Protein AF-A0A847HZP0-F1 (afdb_monomer_lite)

Radius of gyration: 16.85 Å; chains: 1; bounding box: 36×23×52 Å

Secondary structure (DSSP, 8-state):
-EEEEEEEEEE-SSSSPEEEEEEEEEEEEEEEETTEEEEEEEEEEE-SS-EEEEEEEEEEEEETTTTEEEEEEEEEETT-PPTT-SSSPPP-TTS-EEEEEEEEEE--

pLDDT: mean 79.36, std 13.96, range [50.81, 96.0]

Foldseek 3Di:
DDKDKDWDWDDDPDDDDIWIKIKIKDKDKDDPDQFKIKMWMWMWIDGPVDIKIKTKTWMWGADDNNQKIKIKMKIKICQFDPPPPVPPGDHDHRHIDIDIDIDIDGND

Structure (mmCIF, N/CA/C/O backbone):
data_AF-A0A847HZP0-F1
#
_entry.id   AF-A0A847HZP0-F1
#
loop_
_atom_site.group_PDB
_atom_site.id
_atom_site.type_symbol
_atom_site.label_atom_id
_atom_site.label_alt_id
_atom_site.label_comp_id
_atom_site.label_asym_id
_atom_site.label_entity_id
_atom_site.label_seq_id
_atom_site.pdbx_PDB_ins_code
_atom_site.Cartn_x
_atom_site.Cartn_y
_atom_site.Cartn_z
_atom_site.occupancy
_atom_site.B_iso_or_equiv
_atom_site.auth_seq_id
_atom_site.auth_comp_id
_atom_site.auth_asym_id
_atom_site.auth_atom_id
_atom_site.pdbx_PDB_model_num
ATOM 1 N N . MET A 1 1 ? -9.426 -10.844 0.190 1.00 78.56 1 MET A N 1
ATOM 2 C CA . MET A 1 1 ? -8.520 -11.092 -0.955 1.00 78.56 1 MET A CA 1
ATOM 3 C C . MET A 1 1 ? -9.199 -10.594 -2.211 1.00 78.56 1 MET A C 1
ATOM 5 O O . MET A 1 1 ? -10.381 -10.875 -2.375 1.00 78.56 1 MET A O 1
ATOM 9 N N . TYR A 1 2 ? -8.480 -9.868 -3.061 1.00 85.62 2 TYR A N 1
ATOM 10 C CA . TYR A 1 2 ? -8.966 -9.490 -4.383 1.00 85.62 2 TYR A CA 1
ATOM 11 C C . TYR A 1 2 ? -7.820 -9.489 -5.398 1.00 85.62 2 TYR A C 1
ATOM 13 O O . TYR A 1 2 ? -6.649 -9.370 -5.034 1.00 85.62 2 TYR A O 1
ATOM 21 N N . PHE A 1 3 ? -8.186 -9.627 -6.667 1.00 77.06 3 PHE A N 1
ATOM 22 C CA . PHE A 1 3 ? -7.288 -9.514 -7.808 1.00 77.06 3 PHE A CA 1
ATOM 23 C C . PHE A 1 3 ? -7.882 -8.501 -8.775 1.00 77.06 3 PHE A C 1
ATOM 25 O O . PHE A 1 3 ? -9.103 -8.454 -8.940 1.00 77.06 3 PHE A O 1
ATOM 32 N N . ALA A 1 4 ? -7.032 -7.696 -9.396 1.00 76.00 4 ALA A N 1
ATOM 33 C CA . ALA A 1 4 ? -7.436 -6.773 -10.440 1.00 76.00 4 ALA A CA 1
ATOM 34 C C . ALA A 1 4 ? -6.465 -6.858 -11.618 1.00 76.00 4 ALA A C 1
ATOM 36 O O . ALA A 1 4 ? -5.267 -7.079 -11.446 1.00 76.00 4 ALA A O 1
ATOM 37 N N . LEU A 1 5 ? -7.015 -6.696 -12.816 1.00 74.25 5 LEU A N 1
ATOM 38 C CA . LEU A 1 5 ? -6.278 -6.584 -14.066 1.00 74.25 5 LEU A CA 1
ATOM 39 C C . LEU A 1 5 ? -6.554 -5.193 -14.627 1.00 74.25 5 LEU A C 1
ATOM 41 O O . LEU A 1 5 ? -7.699 -4.737 -14.607 1.00 74.25 5 LEU A O 1
ATOM 45 N N . LEU A 1 6 ? -5.513 -4.533 -15.110 1.00 75.94 6 LEU A N 1
ATOM 46 C CA . LEU A 1 6 ? -5.589 -3.235 -15.761 1.00 75.94 6 LEU A CA 1
ATOM 47 C C . LEU A 1 6 ? -4.951 -3.357 -17.145 1.00 75.94 6 LEU A C 1
ATOM 49 O O . LEU A 1 6 ? -3.916 -3.995 -17.293 1.00 75.94 6 LEU A O 1
ATOM 53 N N . GLY A 1 7 ? -5.563 -2.750 -18.154 1.00 68.75 7 GLY A N 1
ATOM 54 C CA . GLY A 1 7 ? -4.976 -2.612 -19.482 1.00 68.75 7 GLY A CA 1
ATOM 55 C C . GLY A 1 7 ? -5.128 -1.173 -19.939 1.00 68.75 7 GLY A C 1
ATOM 56 O O . GLY A 1 7 ? -6.214 -0.604 -19.804 1.00 68.75 7 GLY A O 1
ATOM 57 N N . LEU A 1 8 ? -4.051 -0.589 -20.454 1.00 64.88 8 LEU A N 1
ATOM 58 C CA . LEU A 1 8 ? -4.042 0.742 -21.034 1.00 64.88 8 LEU A CA 1
ATOM 59 C C . LEU A 1 8 ? -3.524 0.636 -22.468 1.00 64.88 8 LEU A C 1
ATOM 61 O O . LEU A 1 8 ? -2.402 0.207 -22.710 1.00 64.88 8 LEU A O 1
ATOM 65 N N . SER A 1 9 ? -4.360 1.038 -23.420 1.00 63.00 9 SER A N 1
ATOM 66 C CA . SER A 1 9 ? -3.935 1.240 -24.801 1.00 63.00 9 SER A CA 1
ATOM 67 C C . SER A 1 9 ? -3.721 2.732 -25.000 1.00 63.00 9 SER A C 1
ATOM 69 O O . SER A 1 9 ? -4.633 3.516 -24.723 1.00 63.00 9 SER A O 1
ATOM 71 N N . SER A 1 10 ? -2.543 3.128 -25.472 1.00 63.06 10 SER A N 1
ATOM 72 C CA . SER A 1 10 ? -2.268 4.508 -25.869 1.00 63.06 10 SER A CA 1
ATOM 73 C C . SER A 1 10 ? -1.776 4.554 -27.313 1.00 63.06 10 SER A C 1
ATOM 75 O O . SER A 1 10 ? -0.982 3.718 -27.746 1.00 63.06 10 SER A O 1
ATOM 77 N N . ASP A 1 11 ? -2.288 5.521 -28.072 1.00 62.19 11 ASP A N 1
ATOM 78 C CA . ASP A 1 11 ? -1.874 5.744 -29.454 1.00 62.19 11 ASP A CA 1
ATOM 79 C C . ASP A 1 11 ? -0.755 6.791 -29.475 1.00 62.19 11 ASP A C 1
ATOM 81 O O . ASP A 1 11 ? -0.941 7.934 -29.044 1.00 62.19 11 ASP A O 1
ATOM 85 N N . GLY A 1 12 ? 0.417 6.409 -29.986 1.00 53.09 12 GLY A N 1
ATOM 86 C CA . GLY A 1 12 ? 1.540 7.322 -30.170 1.00 53.09 12 GLY A CA 1
ATOM 87 C C . GLY A 1 12 ? 1.263 8.332 -31.287 1.00 53.09 12 GLY A C 1
ATOM 88 O O . GLY A 1 12 ? 0.928 7.964 -32.417 1.00 53.09 12 GLY A O 1
ATOM 89 N N . ALA A 1 13 ? 1.425 9.627 -31.002 1.00 53.88 13 ALA A N 1
ATOM 90 C CA . ALA A 1 13 ? 1.301 10.689 -31.998 1.00 53.88 13 ALA A CA 1
ATOM 91 C C . ALA A 1 13 ? 2.477 10.655 -32.995 1.00 53.88 13 ALA A C 1
ATOM 93 O O . ALA A 1 13 ? 3.460 11.377 -32.853 1.00 53.88 13 ALA A O 1
ATOM 94 N N . GLY A 1 14 ? 2.348 9.823 -34.031 1.00 57.78 14 GLY A N 1
ATOM 95 C CA . GLY A 1 14 ? 3.253 9.768 -35.179 1.00 57.78 14 GLY A CA 1
ATOM 96 C C . GLY A 1 14 ? 3.936 8.411 -35.339 1.00 57.78 14 GLY A C 1
ATOM 97 O O . GLY A 1 14 ? 4.764 8.027 -34.526 1.00 57.78 14 GLY A O 1
ATOM 98 N N . SER A 1 15 ? 3.632 7.737 -36.454 1.00 53.72 15 SER A N 1
ATOM 99 C CA . SER A 1 15 ? 4.135 6.415 -36.873 1.00 53.72 15 SER A CA 1
ATOM 100 C C . SER A 1 15 ? 3.465 5.182 -36.242 1.00 53.72 15 SER A C 1
ATOM 102 O O . SER A 1 15 ? 4.149 4.296 -35.753 1.00 53.72 15 SER A O 1
ATOM 104 N N . G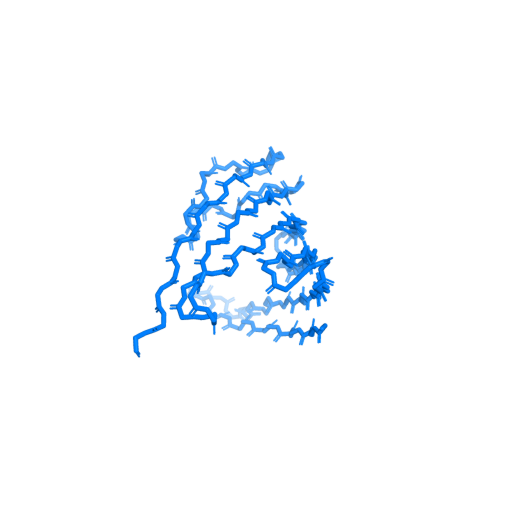LY A 1 16 ? 2.135 5.072 -36.352 1.00 51.94 16 GLY A N 1
ATOM 105 C CA . GLY A 1 16 ? 1.424 3.797 -36.589 1.00 51.94 16 GLY A CA 1
ATOM 106 C C . GLY A 1 16 ? 1.576 2.635 -35.592 1.00 51.94 16 GLY A C 1
ATOM 107 O O . GLY A 1 16 ? 1.111 1.543 -35.909 1.00 51.94 16 GLY A O 1
ATOM 108 N N . GLY A 1 17 ? 2.209 2.836 -34.438 1.00 55.59 17 GLY A N 1
ATOM 109 C CA . GLY A 1 17 ? 2.297 1.863 -33.352 1.00 55.59 17 GLY A CA 1
ATOM 110 C C . GLY A 1 17 ? 1.224 2.134 -32.302 1.00 55.59 17 GLY A C 1
ATOM 111 O O . GLY A 1 17 ? 1.078 3.270 -31.850 1.00 55.59 17 GLY A O 1
ATOM 112 N N . SER A 1 18 ? 0.456 1.105 -31.949 1.00 57.91 18 SER A N 1
ATOM 113 C CA . SER A 1 18 ? -0.415 1.108 -30.771 1.00 57.91 18 SER A CA 1
ATOM 114 C C . SER A 1 18 ? 0.361 0.517 -29.598 1.00 57.91 18 SER A C 1
ATOM 116 O O . SER A 1 18 ? 0.755 -0.650 -29.673 1.00 57.91 18 SER A O 1
ATOM 118 N N . ASN A 1 19 ? 0.537 1.278 -28.521 1.00 59.47 19 ASN A N 1
ATOM 119 C CA . ASN A 1 19 ? 1.229 0.797 -27.330 1.00 59.47 19 ASN A CA 1
ATOM 120 C C . ASN A 1 19 ? 0.189 0.179 -26.394 1.00 59.47 19 ASN A C 1
ATOM 122 O O . ASN A 1 19 ? -0.785 0.838 -26.018 1.00 59.47 19 ASN A O 1
ATOM 126 N N . THR A 1 20 ? 0.362 -1.102 -26.065 1.00 67.31 20 THR A N 1
ATOM 127 C CA . THR A 1 20 ? -0.530 -1.830 -25.153 1.00 67.31 20 THR A CA 1
ATOM 128 C C . THR A 1 20 ? 0.236 -2.196 -23.895 1.00 67.31 20 THR A C 1
ATOM 130 O O . THR A 1 20 ? 0.970 -3.181 -23.886 1.00 67.31 20 THR A O 1
ATOM 133 N N . ASP A 1 21 ? 0.009 -1.436 -22.831 1.00 72.75 21 ASP A N 1
ATOM 134 C CA . ASP A 1 21 ? 0.518 -1.759 -21.505 1.00 72.75 21 ASP A CA 1
ATOM 135 C C . ASP A 1 21 ? -0.550 -2.550 -20.751 1.00 72.75 21 ASP A C 1
ATOM 137 O O . ASP A 1 21 ? -1.746 -2.227 -20.781 1.00 72.75 21 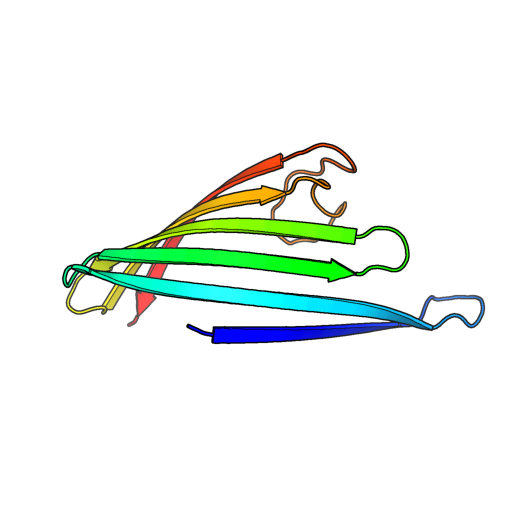ASP A O 1
ATOM 141 N N . TRP A 1 22 ? -0.141 -3.596 -20.044 1.00 77.50 22 TRP A N 1
ATOM 142 C CA . TRP A 1 22 ? -1.047 -4.358 -19.192 1.00 77.50 22 TRP A CA 1
ATOM 143 C C . TRP A 1 22 ? -0.420 -4.598 -17.831 1.00 77.50 22 TRP A C 1
ATOM 145 O O . TRP A 1 22 ? 0.790 -4.721 -17.675 1.00 77.50 22 TRP A O 1
ATOM 155 N N . GLY A 1 23 ? -1.268 -4.658 -16.816 1.00 81.75 23 GLY A N 1
ATOM 156 C CA . GLY A 1 23 ? -0.855 -4.872 -15.448 1.00 81.75 23 GLY A CA 1
ATOM 157 C C . GLY A 1 23 ? -1.813 -5.779 -14.705 1.00 81.75 23 GLY A C 1
ATOM 158 O O . GLY A 1 23 ? -3.008 -5.868 -14.992 1.00 81.75 23 GLY A O 1
ATOM 159 N N . ALA A 1 24 ? -1.269 -6.463 -13.716 1.00 83.62 24 ALA A N 1
ATOM 160 C CA . ALA A 1 24 ? -2.007 -7.293 -12.794 1.00 83.62 24 ALA A CA 1
ATOM 161 C C . ALA A 1 24 ? -1.619 -6.910 -11.375 1.00 83.62 24 ALA A C 1
ATOM 163 O O . ALA A 1 24 ? -0.454 -6.651 -11.084 1.00 83.62 24 ALA A O 1
ATOM 164 N N . LEU A 1 25 ? -2.590 -6.917 -10.470 1.00 90.19 25 LEU A N 1
ATOM 165 C CA . LEU A 1 25 ? -2.315 -6.801 -9.051 1.00 90.19 25 LEU A CA 1
ATOM 166 C C . LEU A 1 25 ? -3.126 -7.819 -8.262 1.00 90.19 25 LEU A C 1
ATOM 168 O O . LEU A 1 25 ? -4.299 -8.083 -8.536 1.00 90.19 25 LEU A O 1
ATOM 172 N N . GLY A 1 26 ? -2.480 -8.389 -7.258 1.00 90.62 26 GLY A N 1
ATOM 173 C CA . GLY A 1 26 ? -3.100 -9.250 -6.267 1.00 90.62 26 GLY A CA 1
ATOM 174 C C . GLY A 1 26 ? -2.926 -8.641 -4.891 1.00 90.62 26 GLY A C 1
ATOM 175 O O . GLY A 1 26 ? -1.833 -8.197 -4.543 1.00 90.62 26 GLY A O 1
ATOM 176 N N . GLN A 1 27 ? -3.992 -8.637 -4.096 1.00 92.50 27 GLN A N 1
ATOM 177 C CA . GLN A 1 27 ? -3.934 -8.203 -2.707 1.00 92.50 27 GLN A CA 1
ATOM 178 C C . GLN A 1 27 ? -4.611 -9.214 -1.785 1.00 92.50 27 GLN A C 1
ATOM 180 O O . GLN A 1 27 ? -5.759 -9.638 -1.978 1.00 92.50 27 GLN A O 1
ATOM 185 N N . VAL A 1 28 ? -3.910 -9.535 -0.705 1.00 93.62 28 VAL A N 1
ATOM 186 C CA . VAL A 1 28 ? -4.432 -10.311 0.414 1.00 93.62 28 VAL A CA 1
ATOM 187 C C . VAL A 1 28 ? -4.427 -9.415 1.643 1.00 93.62 28 VAL A C 1
ATOM 189 O O . VAL A 1 28 ? -3.483 -8.668 1.876 1.00 93.62 28 VAL A O 1
ATOM 192 N N . ALA A 1 29 ? -5.508 -9.469 2.409 1.00 92.75 29 ALA A N 1
ATOM 193 C CA . ALA A 1 29 ? -5.650 -8.748 3.661 1.00 92.75 29 ALA A CA 1
ATOM 194 C C . ALA A 1 29 ? -6.334 -9.662 4.672 1.00 92.75 29 ALA A C 1
ATOM 196 O O . ALA A 1 29 ? -7.181 -10.479 4.289 1.00 92.75 29 ALA A O 1
ATOM 197 N N . GLN A 1 30 ? -5.944 -9.535 5.933 1.00 93.56 30 GLN A N 1
ATOM 198 C CA . GLN A 1 30 ? -6.472 -10.325 7.031 1.00 93.56 30 GLN A CA 1
ATOM 199 C C . GLN A 1 30 ? -6.621 -9.457 8.279 1.00 93.56 30 GLN A C 1
ATOM 201 O O . GLN A 1 30 ? -5.676 -8.791 8.705 1.00 93.56 30 GLN A O 1
ATOM 206 N N . MET A 1 31 ? -7.798 -9.526 8.899 1.00 94.44 31 MET A N 1
ATOM 207 C CA . MET A 1 31 ? -8.028 -8.971 10.231 1.00 94.44 31 MET A CA 1
ATOM 208 C C . MET A 1 31 ? -7.265 -9.809 11.260 1.00 94.44 31 MET A C 1
ATOM 210 O O . MET A 1 31 ? -7.490 -11.014 11.382 1.00 94.44 31 MET A O 1
ATOM 214 N N . VAL A 1 32 ? -6.348 -9.174 11.988 1.00 93.44 32 VAL A N 1
ATOM 215 C CA . VAL A 1 32 ? -5.623 -9.793 13.113 1.00 93.44 32 VAL A CA 1
ATOM 216 C C . VAL A 1 32 ? -6.273 -9.457 14.457 1.00 93.44 32 VAL A C 1
ATOM 218 O O . VAL A 1 32 ? -6.037 -10.134 15.453 1.00 93.44 32 VAL A O 1
ATOM 221 N N . SER A 1 33 ? -7.107 -8.418 14.486 1.00 91.06 33 SER A N 1
ATOM 222 C CA . SER A 1 33 ? -7.943 -8.001 15.611 1.00 91.06 33 SER A CA 1
ATOM 223 C C . SER A 1 33 ? -9.125 -7.186 15.073 1.00 91.06 33 SER A C 1
ATOM 225 O O . SER A 1 33 ? -9.098 -6.774 13.916 1.00 91.06 33 SER A O 1
ATOM 227 N N . ASP A 1 34 ? -10.114 -6.866 15.909 1.00 88.62 34 ASP A N 1
ATOM 228 C CA . ASP A 1 34 ? -11.286 -6.056 15.525 1.00 88.62 34 ASP A CA 1
ATOM 229 C C . ASP A 1 34 ? -10.919 -4.650 15.022 1.00 88.62 34 ASP A C 1
ATOM 231 O O . ASP A 1 34 ? -11.714 -3.989 14.365 1.00 88.62 34 ASP A O 1
ATOM 235 N N . LYS A 1 35 ? -9.708 -4.179 15.344 1.00 92.56 35 LYS A N 1
ATOM 236 C CA . LYS A 1 35 ? -9.212 -2.851 14.959 1.00 92.56 35 LYS A CA 1
ATOM 237 C C . LYS A 1 35 ? -8.060 -2.883 13.967 1.00 92.56 35 LYS A C 1
ATOM 239 O O . LYS A 1 35 ? -7.725 -1.834 13.433 1.00 92.56 35 LYS A O 1
ATOM 244 N N . TRP A 1 36 ? -7.426 -4.033 13.755 1.00 93.88 36 TRP A N 1
ATOM 245 C CA . TRP A 1 36 ? -6.182 -4.131 12.993 1.00 93.88 36 TRP A CA 1
ATOM 246 C C . TRP A 1 36 ? -6.326 -5.127 11.850 1.00 93.88 36 TRP A C 1
ATOM 248 O O . TRP A 1 36 ? -6.615 -6.304 12.070 1.00 93.88 36 TRP A O 1
ATOM 258 N N . GLU A 1 37 ? -6.025 -4.666 10.645 1.00 94.81 37 GLU A N 1
ATOM 259 C CA . GLU A 1 37 ? -5.911 -5.482 9.442 1.00 94.81 37 GLU A CA 1
ATOM 260 C C . GLU A 1 37 ? -4.498 -5.362 8.894 1.00 94.81 37 GLU A C 1
ATOM 262 O O . GLU A 1 37 ? -3.969 -4.261 8.771 1.00 94.81 37 GLU A O 1
ATOM 267 N N . VAL A 1 38 ? -3.890 -6.486 8.548 1.00 96.00 38 VAL A N 1
ATOM 268 C CA . VAL A 1 38 ? -2.622 -6.512 7.815 1.00 96.00 38 VAL A CA 1
ATOM 269 C C . VAL A 1 38 ? -2.915 -6.820 6.356 1.00 96.00 38 VAL A C 1
ATOM 271 O O . VAL A 1 38 ? -3.817 -7.609 6.063 1.00 96.00 38 VAL A O 1
ATOM 274 N N . PHE A 1 39 ? -2.170 -6.221 5.434 1.00 95.88 39 PHE A N 1
ATOM 275 C CA . PHE A 1 39 ? -2.318 -6.502 4.013 1.00 95.88 39 PHE A CA 1
ATOM 276 C C . PHE A 1 39 ? -0.979 -6.556 3.289 1.00 95.88 39 PHE A C 1
ATOM 278 O O . PHE A 1 39 ? -0.017 -5.885 3.654 1.00 95.88 39 PHE A O 1
ATOM 285 N N . GLY A 1 40 ? -0.953 -7.357 2.231 1.00 95.06 40 GLY A N 1
ATOM 286 C CA . GLY A 1 40 ? 0.126 -7.406 1.260 1.00 95.06 40 GLY A CA 1
ATOM 287 C C . GLY A 1 40 ? -0.451 -7.298 -0.144 1.00 95.06 40 GLY A C 1
ATOM 288 O O . GLY A 1 40 ? -1.481 -7.911 -0.442 1.00 95.06 40 GLY A O 1
ATOM 289 N N . ARG A 1 41 ? 0.203 -6.516 -0.999 1.00 93.88 41 ARG A N 1
ATOM 290 C CA . ARG A 1 41 ? -0.133 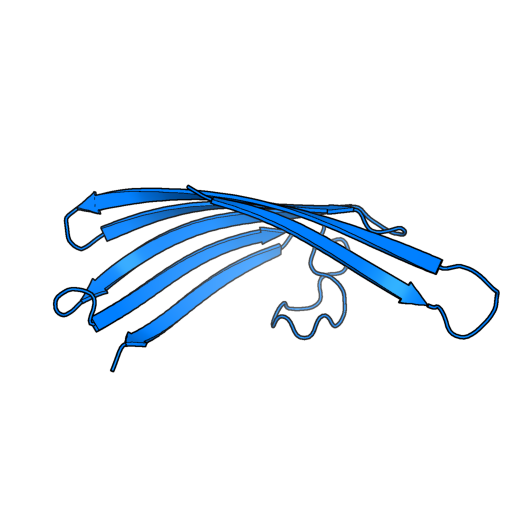-6.356 -2.413 1.00 93.88 41 ARG A CA 1
ATOM 291 C C . ARG A 1 41 ? 1.109 -6.600 -3.256 1.00 93.88 41 ARG A C 1
ATOM 293 O O . ARG A 1 41 ? 2.194 -6.152 -2.904 1.00 93.88 41 ARG A O 1
ATOM 300 N N . VAL A 1 42 ? 0.932 -7.297 -4.367 1.00 90.88 42 VAL A N 1
ATOM 301 C CA . VAL A 1 42 ? 1.939 -7.405 -5.421 1.00 90.88 42 VAL A CA 1
ATOM 302 C C . VAL A 1 42 ? 1.298 -6.914 -6.705 1.00 90.88 42 VAL A C 1
ATOM 304 O O . VAL A 1 42 ? 0.210 -7.369 -7.062 1.00 90.88 42 VAL A O 1
ATOM 307 N N . GLY A 1 43 ? 1.951 -5.961 -7.351 1.00 89.94 43 GLY A N 1
ATOM 308 C CA . GLY A 1 43 ? 1.610 -5.436 -8.660 1.00 89.94 43 GLY A CA 1
ATOM 309 C C . GLY A 1 43 ? 2.706 -5.773 -9.660 1.00 89.94 43 GLY A C 1
ATOM 310 O O . GLY A 1 43 ? 3.889 -5.783 -9.324 1.00 89.94 43 GLY A O 1
ATOM 311 N N . TYR A 1 44 ? 2.296 -6.050 -10.885 1.00 85.38 44 TYR A N 1
ATOM 312 C CA . TYR A 1 44 ? 3.168 -6.195 -12.035 1.00 85.38 44 TYR A CA 1
ATOM 313 C C . TYR A 1 44 ? 2.568 -5.405 -13.187 1.00 85.38 44 TYR A C 1
ATOM 315 O O . TYR A 1 44 ? 1.367 -5.513 -13.443 1.00 85.38 44 TYR A O 1
ATOM 323 N N . ILE A 1 45 ? 3.390 -4.616 -13.862 1.00 81.94 45 ILE A N 1
ATOM 324 C CA . ILE A 1 45 ? 3.039 -3.901 -15.082 1.00 81.94 45 ILE A CA 1
ATOM 325 C C . ILE A 1 45 ? 4.060 -4.312 -16.137 1.00 81.94 45 ILE A C 1
ATOM 327 O O . ILE A 1 45 ? 5.258 -4.131 -15.940 1.00 81.94 45 ILE A O 1
ATOM 331 N N . ASN A 1 46 ? 3.576 -4.872 -17.238 1.00 77.81 46 ASN A N 1
ATOM 332 C CA . ASN A 1 46 ? 4.358 -5.111 -18.439 1.00 77.81 46 ASN A CA 1
ATOM 333 C C . ASN A 1 46 ? 4.146 -3.911 -19.363 1.00 77.81 46 ASN A C 1
ATOM 335 O O . ASN A 1 46 ? 3.048 -3.729 -19.902 1.00 77.81 46 ASN A O 1
ATOM 339 N N . GLY A 1 47 ? 5.175 -3.074 -19.473 1.00 68.56 47 GLY A N 1
ATOM 340 C CA . GLY A 1 47 ? 5.246 -2.005 -20.461 1.00 68.56 47 GLY A CA 1
ATOM 341 C C . GLY A 1 47 ? 6.128 -2.412 -21.639 1.00 68.56 47 GLY A C 1
ATOM 342 O O . GLY A 1 47 ? 6.966 -3.302 -21.516 1.00 68.56 47 GLY A O 1
ATOM 343 N N . GLU A 1 48 ? 5.972 -1.748 -22.785 1.00 61.00 48 GLU A N 1
ATOM 344 C CA . GLU A 1 48 ? 6.820 -2.013 -23.964 1.00 61.00 48 GLU A CA 1
ATOM 345 C C . GLU A 1 48 ? 8.318 -1.768 -23.716 1.00 61.00 48 GLU A C 1
ATOM 347 O O . GLU A 1 48 ? 9.160 -2.434 -24.319 1.00 61.00 48 GLU A O 1
ATOM 352 N N . SER A 1 49 ? 8.645 -0.802 -22.853 1.00 59.91 49 SER A N 1
ATOM 353 C CA . SER A 1 49 ? 10.029 -0.392 -22.595 1.00 59.91 49 SER A CA 1
ATOM 354 C C . SER A 1 49 ? 10.653 -1.110 -21.402 1.00 59.91 49 SER A C 1
ATOM 356 O O . SER A 1 49 ? 11.831 -1.435 -21.477 1.00 59.91 49 SER A O 1
ATOM 358 N N . ASP A 1 50 ? 9.886 -1.358 -20.334 1.00 67.69 50 ASP A N 1
ATOM 359 C CA . ASP A 1 50 ? 10.366 -2.011 -19.114 1.00 67.69 50 ASP A CA 1
ATOM 360 C C . ASP A 1 50 ? 9.223 -2.650 -18.308 1.00 67.69 50 ASP A C 1
ATOM 362 O O . ASP A 1 50 ? 8.087 -2.164 -18.277 1.00 67.69 50 ASP A O 1
ATOM 366 N N . ASP A 1 51 ? 9.570 -3.729 -17.607 1.00 78.00 51 ASP A N 1
ATOM 367 C CA . ASP A 1 51 ? 8.717 -4.395 -16.628 1.00 78.00 51 ASP A CA 1
ATOM 368 C C . ASP A 1 51 ? 8.839 -3.723 -15.259 1.00 78.00 51 ASP A C 1
ATOM 370 O O . ASP A 1 51 ? 9.942 -3.500 -14.752 1.00 78.00 51 ASP A O 1
ATOM 374 N N . LEU A 1 52 ? 7.701 -3.475 -14.616 1.00 80.00 52 LEU A N 1
ATOM 375 C CA . LEU A 1 52 ? 7.636 -2.780 -13.338 1.00 80.00 52 LEU A CA 1
ATOM 376 C C . LEU A 1 52 ? 6.954 -3.656 -12.289 1.00 80.00 52 LEU A C 1
ATOM 378 O O . LEU A 1 52 ? 5.770 -3.985 -12.389 1.00 80.00 52 LEU A O 1
ATOM 382 N N . TRP A 1 53 ? 7.717 -4.031 -11.264 1.00 85.75 53 TRP A N 1
ATOM 383 C CA . TRP A 1 53 ? 7.202 -4.738 -10.098 1.00 85.75 53 TRP A CA 1
ATOM 384 C C . TRP A 1 53 ? 6.935 -3.763 -8.955 1.00 85.75 53 TRP A C 1
ATOM 386 O O . TRP A 1 53 ? 7.748 -2.892 -8.659 1.00 85.75 53 TRP A O 1
ATOM 396 N N . GLU A 1 54 ? 5.809 -3.948 -8.274 1.00 87.62 54 GLU A N 1
ATOM 397 C CA . GLU A 1 54 ? 5.463 -3.225 -7.054 1.00 87.62 54 GLU A CA 1
ATOM 398 C C . GLU A 1 54 ? 5.167 -4.239 -5.949 1.00 87.62 54 GLU A C 1
ATOM 400 O O . GLU A 1 54 ? 4.294 -5.097 -6.089 1.00 87.62 54 GLU A O 1
ATOM 405 N N . LEU A 1 55 ? 5.870 -4.138 -4.825 1.00 91.81 55 LEU A N 1
ATOM 406 C CA . LEU A 1 55 ? 5.553 -4.897 -3.621 1.00 91.81 55 LEU A CA 1
ATOM 407 C C . LEU A 1 55 ? 5.088 -3.934 -2.542 1.00 91.81 55 LEU A C 1
ATOM 409 O O . LEU A 1 55 ? 5.762 -2.960 -2.240 1.00 91.81 55 LEU A O 1
ATOM 413 N N . THR A 1 56 ? 3.947 -4.206 -1.925 1.00 94.19 56 THR A N 1
ATOM 414 C CA . THR A 1 56 ? 3.420 -3.396 -0.827 1.00 94.19 56 THR A CA 1
ATOM 415 C C . THR A 1 56 ? 3.093 -4.279 0.358 1.00 94.19 56 THR A C 1
ATOM 417 O O . THR A 1 56 ? 2.466 -5.329 0.216 1.00 94.19 56 THR A O 1
ATOM 420 N N . THR A 1 57 ? 3.458 -3.820 1.544 1.00 95.62 57 THR A N 1
ATOM 421 C CA . THR A 1 57 ? 2.998 -4.393 2.807 1.00 95.62 57 THR A CA 1
ATOM 422 C C . THR A 1 57 ? 2.534 -3.273 3.718 1.00 95.62 57 THR A C 1
ATOM 424 O O . THR A 1 57 ? 3.124 -2.193 3.730 1.00 95.62 57 THR A O 1
ATOM 427 N N . GLY A 1 58 ? 1.464 -3.498 4.467 1.00 95.38 58 GLY A N 1
ATOM 428 C CA . GLY A 1 58 ? 0.897 -2.446 5.289 1.00 95.38 58 GLY A CA 1
ATOM 429 C C . GLY A 1 58 ? -0.118 -2.927 6.303 1.00 95.38 58 GLY A C 1
ATOM 430 O O . GLY A 1 58 ? -0.463 -4.108 6.395 1.00 95.38 58 GLY A O 1
ATOM 431 N N . VAL A 1 59 ? -0.589 -1.963 7.083 1.00 95.56 59 VAL A N 1
ATOM 432 C CA . VAL A 1 59 ? -1.581 -2.153 8.132 1.00 95.56 59 VAL A CA 1
ATOM 433 C C . VAL A 1 59 ? -2.682 -1.110 8.016 1.00 95.56 59 VAL A C 1
ATOM 435 O O . VAL A 1 59 ? -2.426 0.059 7.724 1.00 95.56 59 VAL A O 1
ATOM 438 N N . ASN A 1 60 ? -3.912 -1.532 8.286 1.00 94.62 60 ASN A N 1
ATOM 439 C CA . ASN A 1 60 ? -5.053 -0.654 8.481 1.00 94.62 60 ASN A CA 1
ATOM 440 C C . ASN A 1 60 ? -5.476 -0.710 9.949 1.00 94.62 60 ASN A C 1
ATOM 442 O O . ASN A 1 60 ? -5.653 -1.789 10.518 1.00 94.62 60 ASN A O 1
ATOM 446 N N . TYR A 1 61 ? -5.655 0.463 10.544 1.00 92.75 61 TYR A N 1
ATOM 447 C CA . TYR A 1 61 ? -6.210 0.647 11.872 1.00 92.75 61 TYR A CA 1
ATOM 448 C C . TYR A 1 61 ? -7.585 1.304 11.773 1.00 92.75 61 TYR A C 1
ATOM 450 O O . TYR A 1 61 ? -7.716 2.426 11.274 1.00 92.75 61 TYR A O 1
ATOM 458 N N . TYR A 1 62 ? -8.607 0.605 12.255 1.00 91.88 62 TYR A N 1
ATOM 459 C CA . TYR A 1 62 ? -9.995 1.050 12.229 1.00 91.88 62 TYR A CA 1
ATOM 460 C C . TYR A 1 62 ? -10.371 1.721 13.553 1.00 91.88 62 TYR A C 1
ATOM 462 O O . TYR A 1 62 ? -10.165 1.179 14.643 1.00 91.88 62 TYR A O 1
ATOM 470 N N . LEU A 1 63 ? -10.945 2.918 13.455 1.00 87.88 63 LEU A N 1
ATOM 471 C CA . LEU A 1 63 ? -11.472 3.697 14.569 1.00 87.88 63 LEU A CA 1
ATOM 472 C C . LEU A 1 63 ? -12.993 3.847 14.433 1.00 87.88 63 LEU A C 1
ATOM 474 O O . LEU A 1 63 ? -13.524 3.862 13.324 1.00 87.88 63 LEU A O 1
ATOM 478 N N . PHE A 1 64 ? -13.670 4.007 15.576 1.00 84.38 64 PHE A N 1
ATOM 479 C CA . PHE A 1 64 ? -15.106 4.309 15.668 1.00 84.38 64 PHE A CA 1
ATOM 480 C C . PHE A 1 64 ? -15.987 3.369 14.830 1.00 84.38 64 PHE A C 1
ATOM 482 O O . PHE A 1 64 ? -16.662 3.822 13.914 1.00 84.38 64 PHE A O 1
ATOM 489 N N . ASP A 1 65 ? -15.948 2.063 15.110 1.00 78.75 65 ASP A N 1
ATOM 490 C CA . ASP A 1 65 ? -16.752 1.052 14.401 1.00 78.75 65 ASP A CA 1
ATOM 491 C C . ASP A 1 65 ? -16.585 1.068 12.871 1.00 78.75 65 ASP A C 1
ATOM 493 O O . ASP A 1 65 ? -17.519 0.769 12.135 1.00 78.75 65 ASP A O 1
ATOM 497 N N . HIS A 1 66 ? -15.366 1.350 12.397 1.00 79.00 66 HIS A N 1
ATOM 498 C CA . HIS A 1 66 ? -14.987 1.470 10.979 1.00 79.00 66 HIS A CA 1
ATOM 499 C C . HIS A 1 66 ? -15.392 2.789 10.295 1.00 79.00 66 HIS A C 1
ATOM 501 O O . HIS A 1 66 ? -15.203 2.923 9.086 1.00 79.00 66 HIS A O 1
ATOM 507 N N . ASN A 1 67 ? -15.846 3.797 11.047 1.00 85.81 67 ASN A N 1
ATOM 508 C CA . ASN A 1 67 ? -16.134 5.135 10.506 1.00 85.81 67 ASN A CA 1
ATOM 509 C C . ASN A 1 67 ? -14.866 5.953 10.207 1.00 85.81 67 AS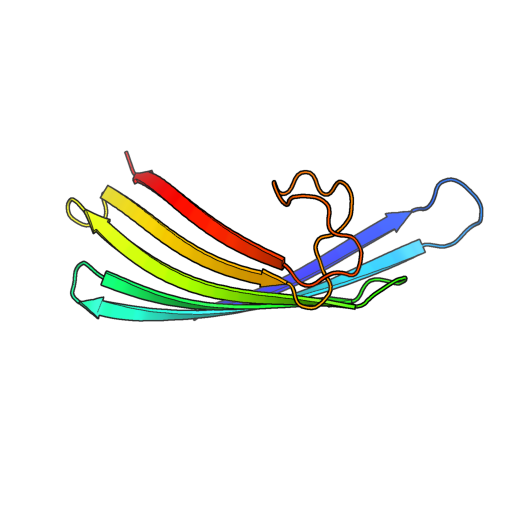N A C 1
ATOM 511 O O . ASN A 1 67 ? -14.905 6.957 9.498 1.00 85.81 67 ASN A O 1
ATOM 515 N N . ALA A 1 68 ? -13.713 5.538 10.728 1.00 87.81 68 ALA A N 1
ATOM 516 C CA . ALA A 1 68 ? -12.429 6.107 10.349 1.00 87.81 68 ALA A CA 1
ATOM 517 C C . ALA A 1 68 ? -11.378 5.010 10.186 1.00 87.81 68 ALA A C 1
ATOM 519 O O . ALA A 1 68 ? -11.380 4.006 10.900 1.00 87.81 68 ALA A O 1
ATOM 520 N N . LYS A 1 69 ? -10.463 5.213 9.241 1.00 91.69 69 LYS A N 1
ATOM 521 C CA . LYS A 1 69 ? -9.391 4.275 8.921 1.00 91.69 69 LYS A CA 1
ATOM 522 C C . LYS A 1 69 ? -8.074 5.019 8.763 1.00 91.69 69 LYS A C 1
ATOM 524 O O . LYS A 1 69 ? -7.983 5.973 7.993 1.00 91.69 69 LYS A O 1
ATOM 529 N N . LEU A 1 70 ? -7.054 4.555 9.471 1.00 93.00 70 LEU A N 1
ATOM 530 C CA . LEU A 1 70 ? -5.666 4.949 9.267 1.00 93.00 70 LEU A CA 1
ATOM 531 C C . LEU A 1 70 ? -4.945 3.801 8.560 1.00 93.00 70 LEU A C 1
ATOM 533 O O . LEU A 1 70 ? -4.944 2.681 9.056 1.00 93.00 70 LEU A O 1
ATOM 537 N N . THR A 1 71 ? -4.332 4.075 7.421 1.00 94.25 71 THR A N 1
ATOM 538 C CA . THR A 1 71 ? -3.545 3.116 6.650 1.00 94.25 71 THR A CA 1
ATOM 539 C C . THR A 1 71 ? -2.090 3.549 6.679 1.00 94.25 71 THR A C 1
ATOM 541 O O . THR A 1 71 ? -1.789 4.716 6.432 1.00 94.25 71 THR A O 1
ATOM 544 N N . MET A 1 72 ? -1.194 2.620 6.990 1.00 95.00 72 MET A N 1
ATOM 545 C CA . MET A 1 72 ? 0.247 2.810 6.870 1.00 95.00 72 MET A CA 1
ATOM 546 C C . MET A 1 72 ? 0.815 1.674 6.030 1.00 95.00 72 MET A C 1
ATOM 548 O O . MET A 1 72 ? 0.575 0.508 6.342 1.00 95.00 72 MET A O 1
ATOM 552 N N . ASP A 1 73 ? 1.574 2.006 4.994 1.00 94.56 73 ASP A N 1
ATOM 553 C CA . ASP A 1 73 ? 2.163 1.021 4.096 1.00 94.56 73 ASP A CA 1
ATOM 554 C C . ASP A 1 73 ? 3.573 1.393 3.644 1.00 94.56 73 ASP A C 1
ATOM 556 O O . ASP A 1 73 ? 3.971 2.560 3.615 1.00 94.56 73 ASP A O 1
ATOM 560 N N . LEU A 1 74 ? 4.337 0.345 3.349 1.00 92.88 74 LEU A N 1
ATOM 561 C CA . LEU A 1 74 ? 5.654 0.393 2.745 1.00 92.88 74 LEU A CA 1
ATOM 562 C C . LEU A 1 74 ? 5.545 -0.225 1.353 1.00 92.88 74 LEU A C 1
ATOM 564 O O . LEU A 1 74 ? 5.167 -1.393 1.218 1.00 92.88 74 LEU A O 1
ATOM 568 N N . VAL A 1 75 ? 5.905 0.554 0.341 1.00 90.88 75 VAL A N 1
ATOM 569 C CA . VAL A 1 75 ? 5.980 0.129 -1.054 1.00 90.88 75 VAL A CA 1
ATOM 570 C C . VAL A 1 75 ? 7.446 0.000 -1.448 1.00 90.88 75 VAL A C 1
ATOM 572 O O . VAL A 1 75 ? 8.245 0.889 -1.163 1.00 90.88 75 VAL A O 1
ATOM 575 N N . TYR A 1 76 ? 7.789 -1.103 -2.097 1.00 89.25 76 TYR A N 1
ATOM 576 C CA . TYR A 1 76 ? 9.085 -1.358 -2.701 1.00 89.25 76 TYR A CA 1
ATOM 577 C C . TYR A 1 76 ? 8.928 -1.474 -4.216 1.00 89.25 76 TYR A C 1
ATOM 579 O O . TYR A 1 76 ? 8.117 -2.270 -4.700 1.00 89.25 76 TYR A O 1
ATOM 587 N N . LEU A 1 77 ? 9.712 -0.679 -4.941 1.00 87.56 77 LEU A N 1
ATOM 588 C CA . LEU A 1 77 ? 9.774 -0.641 -6.396 1.00 87.56 77 LEU A CA 1
ATOM 589 C C . LEU A 1 77 ? 11.191 -1.051 -6.833 1.00 87.56 77 LEU A C 1
ATOM 591 O O . LEU A 1 77 ? 12.061 -0.189 -6.939 1.00 87.56 77 LEU A O 1
ATOM 595 N N . PRO A 1 78 ? 11.468 -2.350 -7.052 1.00 83.56 78 PRO A N 1
ATOM 596 C CA . PRO A 1 78 ? 12.799 -2.836 -7.435 1.00 83.56 78 PRO A CA 1
ATOM 597 C C . PRO A 1 78 ? 13.284 -2.318 -8.794 1.00 83.56 78 PRO A C 1
ATOM 599 O O . PRO A 1 78 ? 14.486 -2.271 -9.029 1.00 83.56 78 PRO A O 1
ATOM 602 N N . ASN A 1 79 ? 12.362 -1.951 -9.685 1.00 82.38 79 ASN A N 1
ATOM 603 C CA . ASN A 1 79 ? 12.662 -1.412 -11.014 1.00 82.38 79 ASN A CA 1
ATOM 604 C C . ASN A 1 79 ? 12.626 0.131 -11.052 1.00 82.38 79 ASN A C 1
ATOM 606 O O . ASN A 1 79 ? 12.763 0.717 -12.123 1.00 82.38 79 ASN A O 1
ATOM 610 N N . GLY A 1 80 ? 12.432 0.778 -9.898 1.00 74.38 80 GLY A N 1
ATOM 611 C CA . GLY A 1 80 ? 12.224 2.220 -9.783 1.00 74.38 80 GLY A CA 1
ATOM 612 C C . GLY A 1 80 ? 10.799 2.662 -10.094 1.00 74.38 80 GLY A C 1
ATOM 613 O O . GLY A 1 80 ? 9.926 1.857 -10.423 1.00 74.38 80 GLY A O 1
ATOM 614 N N . SER A 1 81 ? 10.535 3.956 -9.921 1.00 68.19 81 SER A N 1
ATOM 615 C CA . SER A 1 81 ? 9.242 4.547 -10.271 1.00 68.19 81 SER A CA 1
ATOM 616 C C . SER A 1 81 ? 9.228 5.039 -11.723 1.00 68.19 81 SER A C 1
ATOM 618 O O . SER A 1 81 ? 10.262 5.472 -12.236 1.00 68.19 81 SER A O 1
ATOM 620 N N . PRO A 1 82 ? 8.068 5.003 -12.409 1.00 61.56 82 PRO A N 1
ATOM 621 C CA . PRO A 1 82 ? 7.959 5.613 -13.724 1.00 61.56 82 PRO A CA 1
ATOM 622 C C . PRO A 1 82 ? 8.188 7.123 -13.610 1.00 61.56 82 PRO A C 1
ATOM 624 O O . PRO 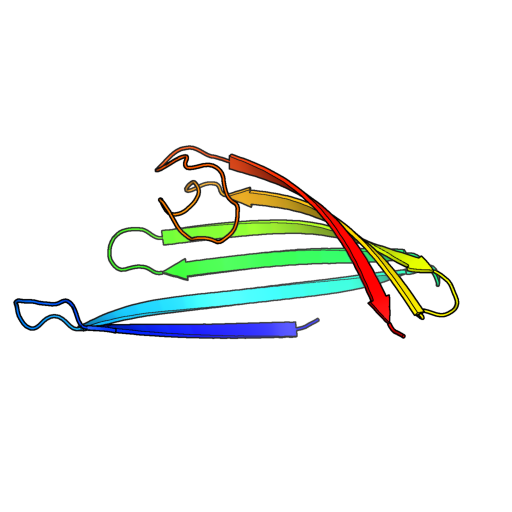A 1 82 ? 7.553 7.783 -12.773 1.00 61.56 82 PRO A O 1
ATOM 627 N N . ALA A 1 83 ? 9.064 7.653 -14.468 1.00 56.62 83 ALA A N 1
ATOM 628 C CA . ALA A 1 83 ? 9.336 9.081 -14.559 1.00 56.62 83 ALA A CA 1
ATOM 629 C C . ALA A 1 83 ? 8.027 9.843 -14.826 1.00 56.62 8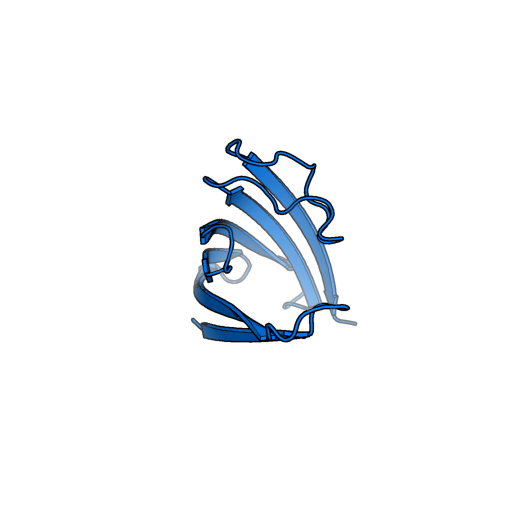3 ALA A C 1
ATOM 631 O O . ALA A 1 83 ? 7.282 9.522 -15.750 1.00 56.62 83 ALA A O 1
ATOM 632 N N . ASP A 1 84 ? 7.746 10.829 -13.975 1.00 56.25 84 ASP A N 1
ATOM 633 C CA . ASP A 1 84 ? 6.607 11.749 -14.081 1.00 56.25 84 ASP A CA 1
ATOM 634 C C . ASP A 1 84 ? 5.216 11.082 -14.189 1.00 56.25 84 ASP A C 1
ATOM 636 O O . ASP A 1 84 ? 4.396 11.387 -15.051 1.00 56.25 84 ASP A O 1
ATOM 640 N N . SER A 1 85 ? 4.918 10.148 -13.283 1.00 55.09 85 SER A N 1
ATOM 641 C CA . SER A 1 85 ? 3.643 9.412 -13.308 1.00 55.09 85 SER A CA 1
ATOM 642 C C . SER A 1 85 ? 2.450 10.147 -12.670 1.00 55.09 85 SER A C 1
ATOM 644 O O . SER A 1 85 ? 1.329 9.644 -12.709 1.00 55.09 85 SER A O 1
ATOM 646 N N . GLY A 1 86 ? 2.644 11.306 -12.024 1.00 50.81 86 GLY A N 1
ATOM 647 C CA . GLY A 1 86 ? 1.586 11.960 -11.229 1.00 50.81 86 GLY A CA 1
ATOM 648 C C . GLY A 1 86 ? 1.097 11.127 -10.027 1.00 50.81 86 GLY A C 1
ATOM 649 O O . GLY A 1 86 ? 0.177 11.531 -9.319 1.00 50.81 86 GLY A O 1
ATOM 650 N N . LEU A 1 87 ? 1.738 9.980 -9.766 1.00 52.66 87 LEU A N 1
ATOM 651 C CA . LEU A 1 87 ? 1.412 9.027 -8.701 1.00 52.66 87 LEU A CA 1
ATOM 652 C C . LEU A 1 87 ? 2.067 9.384 -7.356 1.00 52.66 87 LEU A C 1
ATOM 654 O O . LEU A 1 87 ? 1.906 8.657 -6.377 1.00 52.66 87 LEU A O 1
ATOM 658 N N . GLY A 1 88 ? 2.795 10.506 -7.293 1.00 58.25 88 GLY A N 1
ATOM 659 C CA . GLY A 1 88 ? 3.452 10.990 -6.075 1.00 58.25 88 GLY A CA 1
ATOM 660 C C . GLY A 1 88 ? 4.760 10.273 -5.723 1.00 58.25 88 GLY A C 1
ATOM 661 O O . GLY A 1 88 ? 5.240 10.424 -4.601 1.00 58.25 88 GLY A O 1
ATOM 662 N N . TYR A 1 89 ? 5.334 9.502 -6.651 1.00 63.78 89 TYR A N 1
ATOM 663 C CA . TYR A 1 89 ? 6.659 8.906 -6.492 1.00 63.78 89 TYR A CA 1
ATOM 664 C C . TYR A 1 89 ? 7.763 9.910 -6.842 1.00 63.78 89 TYR A C 1
ATOM 666 O O . TYR A 1 89 ? 7.596 10.742 -7.734 1.00 63.78 89 TYR A O 1
ATOM 674 N N . VAL A 1 90 ? 8.882 9.853 -6.113 1.00 64.00 90 VAL A N 1
ATOM 675 C CA . VAL A 1 90 ? 10.073 10.650 -6.443 1.00 64.00 90 VAL A CA 1
ATOM 676 C C . VAL A 1 90 ? 10.791 9.948 -7.588 1.00 64.00 90 VAL A C 1
ATOM 678 O O . VAL A 1 90 ? 11.132 8.774 -7.445 1.00 64.00 90 VAL A O 1
ATOM 681 N N . ASP A 1 91 ? 10.998 10.666 -8.690 1.00 65.50 91 ASP A N 1
ATOM 682 C CA . ASP A 1 91 ? 11.652 10.152 -9.895 1.00 65.50 91 ASP A CA 1
ATOM 683 C C . ASP A 1 91 ? 12.997 9.491 -9.555 1.00 65.50 91 ASP A C 1
ATOM 685 O O . ASP A 1 91 ? 13.873 10.100 -8.938 1.00 65.50 91 ASP A O 1
ATOM 689 N N . SER A 1 92 ? 13.101 8.211 -9.895 1.00 61.84 92 SER A N 1
ATOM 690 C CA . SER A 1 92 ? 14.253 7.340 -9.635 1.00 61.84 92 SER A CA 1
ATOM 691 C C . SER A 1 92 ? 14.359 6.311 -10.760 1.00 61.84 92 SER A C 1
ATOM 693 O O . SER A 1 92 ? 14.396 5.105 -10.528 1.00 61.84 92 SER A O 1
ATOM 695 N N . ALA A 1 93 ? 14.329 6.803 -12.003 1.00 64.38 93 ALA A N 1
ATOM 696 C CA . ALA A 1 93 ? 14.373 5.981 -13.207 1.00 64.38 93 ALA A CA 1
ATOM 697 C C . ALA A 1 93 ? 15.523 4.950 -13.163 1.00 64.38 93 ALA A C 1
ATOM 699 O O . ALA A 1 93 ? 16.693 5.294 -13.338 1.00 64.38 93 ALA A O 1
ATOM 700 N N . GLY A 1 94 ? 15.167 3.679 -12.949 1.00 63.84 94 GLY A N 1
ATOM 701 C CA . GLY A 1 94 ? 16.089 2.541 -12.945 1.00 63.84 94 GLY A CA 1
ATOM 702 C C . GLY A 1 94 ? 16.792 2.232 -11.616 1.00 63.84 94 GLY A C 1
ATOM 703 O O . GLY A 1 94 ? 17.618 1.321 -11.591 1.00 63.84 94 GLY A O 1
ATOM 704 N N . GLU A 1 95 ? 16.479 2.935 -10.524 1.00 77.31 95 GLU A N 1
ATOM 705 C CA . GLU A 1 95 ? 17.026 2.667 -9.183 1.00 77.31 95 GLU A CA 1
ATOM 706 C C . GLU A 1 95 ? 15.938 2.139 -8.243 1.00 77.31 95 GLU A C 1
ATOM 708 O O . GLU A 1 95 ? 14.778 2.535 -8.336 1.00 77.31 95 GLU A O 1
ATOM 713 N N . ASP A 1 96 ? 16.288 1.240 -7.320 1.00 83.69 96 ASP A N 1
ATOM 714 C CA . ASP A 1 96 ? 15.306 0.681 -6.399 1.00 83.69 96 ASP A CA 1
ATOM 715 C C . ASP A 1 96 ? 14.813 1.729 -5.390 1.00 83.69 96 ASP A C 1
ATOM 717 O O . ASP A 1 96 ? 15.577 2.525 -4.842 1.00 83.69 96 ASP A O 1
ATOM 721 N N . GLN A 1 97 ? 13.504 1.735 -5.128 1.00 84.50 97 GLN A N 1
ATOM 722 C CA . GLN A 1 97 ? 12.880 2.761 -4.297 1.00 84.50 97 GLN A CA 1
ATOM 723 C C . GLN A 1 97 ? 11.999 2.160 -3.204 1.00 84.50 97 GLN A C 1
ATOM 725 O O . GLN A 1 97 ? 11.183 1.270 -3.446 1.00 84.50 97 GLN A O 1
ATOM 730 N N . PHE A 1 98 ? 12.120 2.714 -1.996 1.00 86.25 98 PHE A N 1
ATOM 731 C CA . PHE A 1 98 ? 11.165 2.505 -0.912 1.00 86.25 98 PHE A CA 1
ATOM 732 C C . PHE A 1 98 ? 10.306 3.747 -0.711 1.00 86.25 98 PHE A C 1
ATOM 734 O O . PHE A 1 98 ? 10.806 4.871 -0.665 1.00 86.25 98 PHE A O 1
ATOM 741 N N . VAL A 1 99 ? 9.007 3.534 -0.530 1.00 86.88 99 VAL A N 1
ATOM 742 C CA . VAL A 1 99 ? 8.027 4.595 -0.314 1.00 86.88 99 VAL A CA 1
ATOM 743 C C . VAL A 1 99 ? 7.232 4.257 0.930 1.00 86.88 99 VAL A C 1
ATOM 745 O O . VAL A 1 99 ? 6.643 3.186 1.031 1.00 86.88 99 VAL A O 1
ATOM 748 N N . VAL A 1 100 ? 7.212 5.182 1.884 1.00 89.69 100 VAL A N 1
ATOM 749 C CA . VAL A 1 100 ? 6.372 5.076 3.077 1.00 89.69 100 VAL A CA 1
ATOM 750 C C . VAL A 1 100 ? 5.156 5.956 2.875 1.00 89.69 100 VAL A C 1
ATOM 752 O O . VAL A 1 100 ? 5.281 7.149 2.593 1.00 89.69 100 VAL A O 1
ATOM 755 N N . ARG A 1 101 ? 3.974 5.373 3.047 1.00 89.44 101 ARG A N 1
ATOM 756 C CA . ARG A 1 101 ? 2.701 6.068 2.916 1.00 89.44 101 ARG A CA 1
ATOM 757 C C . ARG A 1 101 ? 1.929 5.981 4.218 1.00 89.44 101 ARG A C 1
ATOM 759 O O . ARG A 1 101 ? 1.853 4.935 4.856 1.00 89.44 101 ARG A O 1
ATOM 766 N N . VAL A 1 102 ? 1.335 7.108 4.593 1.00 91.19 102 VAL A N 1
ATOM 767 C CA . VAL A 1 102 ? 0.341 7.184 5.661 1.00 91.19 102 VAL A CA 1
ATOM 768 C C . VAL A 1 102 ? -0.881 7.881 5.090 1.00 91.19 102 VAL A C 1
ATOM 770 O O . VAL A 1 102 ? -0.785 8.994 4.579 1.00 91.19 102 VAL A O 1
ATOM 773 N N . GLN A 1 103 ? -2.029 7.222 5.169 1.00 91.12 103 GLN A N 1
ATOM 774 C CA . GLN A 1 103 ? -3.299 7.732 4.677 1.00 91.12 103 GLN A CA 1
ATOM 775 C C . GLN A 1 103 ? -4.333 7.688 5.793 1.00 91.12 103 GLN A C 1
ATOM 777 O O . GLN A 1 103 ? -4.498 6.680 6.473 1.00 91.12 103 GLN A O 1
ATOM 782 N N . PHE A 1 104 ? -5.079 8.775 5.945 1.00 92.50 104 PHE A N 1
ATOM 783 C CA . PHE A 1 104 ? -6.237 8.830 6.821 1.00 92.50 104 PHE A CA 1
ATOM 784 C C . PHE A 1 104 ? -7.501 8.977 5.975 1.00 92.50 104 PHE A C 1
ATOM 786 O O . PHE A 1 104 ? -7.576 9.852 5.114 1.00 92.50 104 PHE A O 1
ATOM 793 N N . GLN A 1 105 ? -8.484 8.111 6.207 1.00 90.69 105 GLN A N 1
ATOM 794 C CA . GLN A 1 105 ? -9.780 8.133 5.541 1.00 90.69 105 GLN A CA 1
ATOM 795 C C . GLN A 1 105 ? -10.892 8.209 6.584 1.00 90.69 105 GLN A C 1
ATOM 797 O O . GLN A 1 105 ? -10.933 7.420 7.529 1.00 90.69 105 GLN A O 1
ATOM 802 N N . LEU A 1 106 ? -11.821 9.133 6.362 1.00 87.31 106 LEU A N 1
ATOM 803 C CA . LEU A 1 106 ? -13.054 9.256 7.124 1.00 87.31 106 LEU A CA 1
ATOM 804 C C . LEU A 1 106 ? -14.214 8.747 6.259 1.00 87.31 106 LEU A C 1
ATOM 806 O O . LEU A 1 106 ? -14.324 9.134 5.095 1.00 87.31 106 LEU A O 1
ATOM 810 N N . ALA A 1 107 ? -15.058 7.886 6.815 1.00 77.38 107 ALA A N 1
ATOM 811 C CA . ALA A 1 107 ? -16.361 7.557 6.257 1.00 77.38 107 ALA A CA 1
ATOM 812 C C . ALA A 1 107 ? -17.404 8.327 7.082 1.00 77.38 107 ALA A C 1
ATOM 814 O O . ALA A 1 107 ? -17.628 8.010 8.250 1.00 77.38 107 ALA A O 1
ATOM 815 N N . LEU A 1 108 ? -17.938 9.401 6.491 1.00 62.56 108 LEU A N 1
ATOM 816 C CA . LEU A 1 108 ? -19.011 10.235 7.047 1.00 62.56 108 LEU A CA 1
ATOM 817 C C . LEU A 1 108 ? -20.374 9.755 6.555 1.00 62.56 108 LEU A C 1
ATOM 819 O O . LEU A 1 108 ? -20.461 9.416 5.353 1.00 62.56 108 LEU A O 1
#

Sequence (108 aa):
MYFALLGLSSDGAGSGGSNTDWGALGQVAQMVSDKWEVFGRVGYINGESDDLWELTTGVNYYLFDHNAKLTMDLVYLPNGSPADSGLGYVDSAGEDQFVVRVQFQLAL